Protein AF-A0A356E8F2-F1 (afdb_monomer_lite)

Sequence (106 aa):
MRSHEGLFPTMLAVIIILSAIWSGIEPYSPVLWYAEVIPVFIMSGLLVLTYRRVQFGNLSYFFLFLWSVLHLITTDYRVDHILVHALSSIAALIIFYFARLDKSCA

pLDDT: mean 70.18, std 8.9, range [39.84, 82.19]

Radius of gyration: 14.7 Å; chains: 1; bounding box: 48×18×42 Å

Secondary structure (DSSP, 8-state):
---STTHHHHHHHHHHHHHHHHHTSS-S-HHHHHHHHHHHHHHHHHHHHHHTT----HHHHHHHHHHHHHHHHGGGS---HHHHHHHHHHHHHHHHHHHHHHHH--

Foldseek 3Di:
DPPPLPVLLVVLLVVLVVLLVVLPPDDPDVVLSCVLVVLLCVLSVVCVVCCVVAPFDPVLSVLSSVLSVVSSVVSPDPDDPVVVVVVNVVSSVVSVVNRVVRVVVD

Structure (mmCIF, N/CA/C/O backbone):
data_AF-A0A356E8F2-F1
#
_entry.id   AF-A0A356E8F2-F1
#
loop_
_atom_site.group_PDB
_atom_site.id
_atom_site.type_symbol
_atom_site.label_atom_id
_atom_site.label_alt_id
_atom_site.label_comp_id
_atom_site.label_asym_id
_atom_site.label_entity_id
_atom_site.label_seq_id
_atom_site.pdbx_PDB_ins_code
_atom_site.Cartn_x
_atom_site.Cartn_y
_atom_site.Cartn_z
_atom_site.occupancy
_atom_site.B_iso_or_equiv
_atom_site.auth_seq_id
_atom_site.auth_comp_id
_atom_site.auth_asym_id
_atom_site.auth_atom_id
_atom_site.pdbx_PDB_model_num
ATOM 1 N N . MET A 1 1 ? -28.373 2.399 11.332 1.00 39.84 1 MET A N 1
ATOM 2 C CA . MET A 1 1 ? -27.828 3.082 10.138 1.00 39.84 1 MET A CA 1
ATOM 3 C C . MET A 1 1 ? -26.314 2.893 10.162 1.00 39.84 1 MET A C 1
ATOM 5 O O . MET A 1 1 ? -25.676 3.496 11.008 1.00 39.84 1 MET A O 1
ATOM 9 N N . ARG A 1 2 ? -25.746 1.949 9.396 1.00 48.25 2 ARG A N 1
ATOM 10 C CA . ARG A 1 2 ? -24.313 1.576 9.496 1.00 48.25 2 ARG A CA 1
ATOM 11 C C . ARG A 1 2 ? -23.772 1.045 8.156 1.00 48.25 2 ARG A C 1
ATOM 13 O O . ARG A 1 2 ? -23.186 -0.026 8.099 1.00 48.25 2 ARG A O 1
ATOM 20 N N . SER A 1 3 ? -24.073 1.749 7.063 1.00 44.97 3 SER A N 1
ATOM 21 C CA . SER A 1 3 ? -23.808 1.297 5.684 1.00 44.97 3 SER A CA 1
ATOM 22 C C . SER A 1 3 ? -22.727 2.093 4.940 1.00 44.97 3 SER A C 1
ATOM 24 O O . SER A 1 3 ? -22.408 1.734 3.814 1.00 44.97 3 SER A O 1
ATOM 26 N N . HIS A 1 4 ? -22.130 3.129 5.544 1.00 45.34 4 HIS A N 1
ATOM 27 C CA . HIS A 1 4 ? -21.116 3.968 4.878 1.00 45.34 4 HIS A CA 1
ATOM 28 C C . HIS A 1 4 ? -19.671 3.764 5.374 1.00 45.34 4 HIS A C 1
ATOM 30 O O . HIS A 1 4 ? -18.739 4.155 4.679 1.00 45.34 4 HIS A O 1
ATOM 36 N N . GLU A 1 5 ? -19.461 3.075 6.499 1.00 56.03 5 GLU A N 1
ATOM 37 C CA . GLU A 1 5 ? -18.135 2.917 7.135 1.00 56.03 5 GLU A CA 1
ATOM 38 C C . GLU A 1 5 ? -17.187 1.951 6.381 1.00 56.03 5 GLU A C 1
ATOM 40 O O . GLU A 1 5 ? -15.986 1.928 6.629 1.00 56.03 5 GLU A O 1
ATOM 45 N N . GLY A 1 6 ? -17.709 1.124 5.466 1.00 59.03 6 GLY A N 1
ATOM 46 C CA . GLY A 1 6 ? -16.918 0.154 4.689 1.00 59.03 6 GLY A CA 1
ATOM 47 C C . GLY A 1 6 ? -16.583 0.595 3.262 1.00 59.03 6 GLY A C 1
ATOM 48 O O . GLY A 1 6 ? -15.659 0.062 2.660 1.00 59.03 6 GLY A O 1
ATOM 49 N N . LEU A 1 7 ? -17.302 1.580 2.716 1.00 66.06 7 LEU A N 1
ATOM 50 C CA . LEU A 1 7 ? -17.141 2.011 1.322 1.00 66.06 7 LEU A CA 1
ATOM 51 C C . LEU A 1 7 ? -15.812 2.725 1.091 1.00 66.06 7 LEU A C 1
ATOM 53 O O . LEU A 1 7 ? -15.173 2.503 0.068 1.00 66.06 7 LEU A O 1
ATOM 57 N N . PHE A 1 8 ? -15.386 3.548 2.049 1.00 70.19 8 PHE A N 1
ATOM 58 C CA . PHE A 1 8 ? -14.146 4.309 1.955 1.00 70.19 8 PHE A CA 1
ATOM 59 C C . PHE A 1 8 ? -12.911 3.400 1.790 1.00 70.19 8 PHE A C 1
ATOM 61 O O . PHE A 1 8 ? -12.254 3.495 0.753 1.00 70.19 8 PHE A O 1
ATOM 68 N N . PRO A 1 9 ? -12.616 2.448 2.698 1.00 70.00 9 PRO A N 1
ATOM 69 C CA . PRO A 1 9 ? -11.454 1.573 2.540 1.00 70.00 9 PRO A CA 1
ATOM 70 C C . PRO A 1 9 ? -11.539 0.671 1.304 1.00 70.00 9 PRO A C 1
ATOM 72 O O . PRO A 1 9 ? -10.524 0.429 0.654 1.00 70.00 9 PRO A O 1
ATOM 75 N N . THR A 1 10 ? -12.738 0.211 0.933 1.00 71.00 10 THR A N 1
ATOM 76 C CA . THR A 1 10 ? -12.927 -0.563 -0.300 1.00 71.00 10 THR A CA 1
ATOM 77 C C . THR A 1 10 ? -12.643 0.280 -1.542 1.00 71.00 10 THR A C 1
ATOM 79 O O .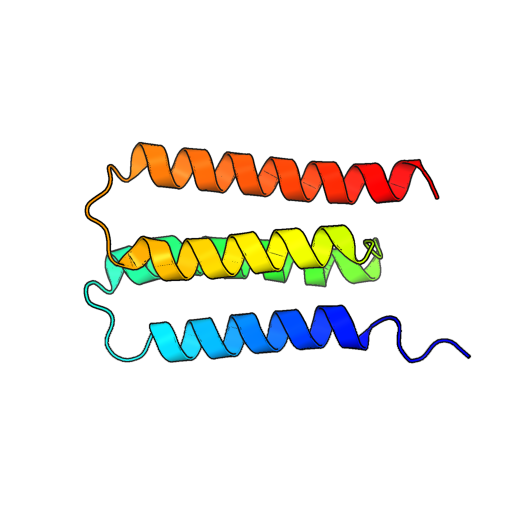 THR A 1 10 ? -11.979 -0.200 -2.455 1.00 71.00 10 THR A O 1
ATOM 82 N N . MET A 1 11 ? -13.074 1.543 -1.572 1.00 76.44 11 MET A N 1
ATOM 83 C CA . MET A 1 11 ? -12.806 2.453 -2.686 1.00 76.44 11 MET A CA 1
ATOM 84 C C . MET A 1 11 ? -11.304 2.726 -2.836 1.00 76.44 11 MET A C 1
ATOM 86 O O . MET A 1 11 ? -10.789 2.649 -3.948 1.00 76.44 11 MET A O 1
ATOM 90 N N . LEU A 1 12 ? -10.583 2.961 -1.731 1.00 75.75 12 LEU A N 1
ATOM 91 C CA . LEU A 1 12 ? -9.126 3.149 -1.763 1.00 75.75 12 LEU A CA 1
ATOM 92 C C . LEU A 1 12 ? -8.408 1.879 -2.247 1.00 75.75 12 LEU A C 1
ATOM 94 O O . LEU A 1 12 ? -7.507 1.974 -3.077 1.00 75.75 12 LEU A O 1
ATOM 98 N N . ALA A 1 13 ? -8.833 0.695 -1.797 1.00 73.19 13 ALA A N 1
ATOM 99 C CA . ALA A 1 13 ? -8.261 -0.574 -2.251 1.00 73.19 13 ALA A CA 1
ATOM 100 C C . ALA A 1 13 ? -8.473 -0.805 -3.757 1.00 73.19 13 ALA A C 1
ATOM 102 O O . ALA A 1 13 ? -7.549 -1.219 -4.453 1.00 73.19 13 ALA A O 1
ATOM 103 N N . VAL A 1 14 ? -9.664 -0.492 -4.278 1.00 79.06 14 VAL A N 1
ATOM 104 C CA . VAL A 1 14 ? -9.952 -0.583 -5.718 1.00 79.06 14 VAL A CA 1
ATOM 105 C C . VAL A 1 14 ? -9.069 0.377 -6.513 1.00 79.06 14 VAL A C 1
ATOM 107 O O . VAL A 1 14 ? -8.507 -0.028 -7.526 1.00 79.06 14 VAL A O 1
ATOM 110 N N . ILE A 1 15 ? -8.889 1.614 -6.042 1.00 81.50 15 ILE A N 1
ATOM 111 C CA . ILE A 1 15 ? -8.005 2.591 -6.694 1.00 81.50 15 ILE A CA 1
ATOM 112 C C . ILE A 1 15 ? -6.557 2.083 -6.714 1.00 81.50 15 ILE A C 1
ATOM 114 O O . ILE A 1 15 ? -5.912 2.168 -7.752 1.00 81.50 15 ILE A O 1
ATOM 118 N N . ILE A 1 16 ? -6.056 1.498 -5.620 1.00 78.75 16 ILE A N 1
ATOM 119 C CA . ILE A 1 16 ? -4.704 0.912 -5.570 1.00 78.75 16 ILE A CA 1
ATOM 120 C C . ILE A 1 16 ? -4.558 -0.223 -6.589 1.00 78.75 16 ILE A C 1
ATOM 122 O O . ILE A 1 16 ? -3.568 -0.267 -7.313 1.00 78.75 16 ILE A O 1
ATOM 126 N N . ILE A 1 17 ? -5.548 -1.116 -6.684 1.00 79.50 17 ILE A N 1
ATOM 127 C CA . ILE A 1 17 ? -5.527 -2.233 -7.638 1.00 79.50 17 ILE A CA 1
ATOM 128 C C . ILE A 1 17 ? -5.546 -1.717 -9.080 1.00 79.50 17 ILE A C 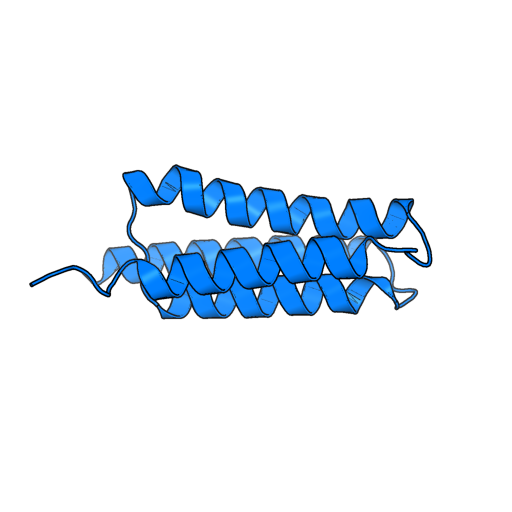1
ATOM 130 O O . ILE A 1 17 ? -4.767 -2.189 -9.905 1.00 79.50 17 ILE A O 1
ATOM 134 N N . LEU A 1 18 ? -6.396 -0.736 -9.389 1.00 82.19 18 LEU A N 1
ATOM 135 C CA . LEU A 1 18 ? -6.456 -0.128 -10.720 1.00 82.19 18 LEU A CA 1
ATOM 136 C C . LEU A 1 18 ? -5.140 0.571 -11.080 1.00 82.19 18 LEU A C 1
ATOM 138 O O . LEU A 1 18 ? -4.640 0.378 -12.185 1.00 82.19 18 LEU A O 1
ATOM 142 N N . SER A 1 19 ? -4.546 1.311 -10.142 1.00 76.62 19 SER A N 1
ATOM 143 C CA . SER A 1 19 ? -3.234 1.940 -10.323 1.00 76.62 19 SER A CA 1
ATOM 144 C C . SER A 1 19 ? -2.120 0.906 -10.516 1.00 76.62 19 SER A C 1
ATOM 146 O O . SER A 1 19 ? -1.244 1.114 -11.350 1.00 76.62 19 SER A O 1
ATOM 148 N N . ALA A 1 20 ? -2.166 -0.228 -9.807 1.00 77.56 20 ALA A N 1
ATOM 149 C CA . ALA A 1 20 ? -1.204 -1.320 -9.968 1.00 77.56 20 ALA A CA 1
ATOM 150 C C . ALA A 1 20 ? -1.327 -1.999 -11.338 1.00 77.56 20 ALA A C 1
ATOM 152 O O . ALA A 1 20 ? -0.315 -2.268 -11.980 1.00 77.56 20 ALA A O 1
ATOM 153 N N . ILE A 1 21 ? -2.556 -2.223 -11.816 1.00 81.00 21 ILE A N 1
ATOM 154 C CA . ILE A 1 21 ? -2.804 -2.748 -13.165 1.00 81.00 21 ILE A CA 1
ATOM 155 C C . ILE A 1 21 ? -2.300 -1.755 -14.213 1.00 81.00 21 ILE A C 1
ATOM 157 O O . ILE A 1 21 ? -1.598 -2.165 -15.129 1.00 81.00 21 ILE A O 1
ATOM 161 N N . TRP A 1 22 ? -2.604 -0.461 -14.058 1.00 81.25 22 TRP A N 1
ATOM 162 C CA . TRP A 1 22 ? -2.150 0.589 -14.974 1.00 81.25 22 TRP A CA 1
ATOM 163 C C . TRP A 1 22 ? -0.622 0.680 -15.040 1.00 81.25 22 TRP A C 1
ATOM 165 O O . TRP A 1 22 ? -0.052 0.691 -16.124 1.00 81.25 22 TRP A O 1
ATOM 175 N N . SER A 1 23 ? 0.048 0.675 -13.885 1.00 73.88 23 SER A N 1
ATOM 176 C CA . SER A 1 23 ? 1.514 0.698 -13.782 1.00 73.88 23 SER A CA 1
ATOM 177 C C . SER A 1 23 ? 2.181 -0.566 -14.349 1.00 73.88 23 SER A C 1
ATOM 179 O O . SER A 1 23 ? 3.344 -0.526 -14.738 1.00 73.88 23 SER A O 1
ATOM 181 N N . GLY A 1 24 ? 1.456 -1.688 -14.416 1.00 71.50 24 GLY A N 1
ATOM 182 C CA . GLY A 1 24 ? 1.934 -2.941 -15.007 1.00 71.50 24 GLY A CA 1
ATOM 183 C C . GLY A 1 24 ? 1.807 -3.029 -16.527 1.00 71.50 24 GLY A C 1
ATOM 184 O O . GLY A 1 24 ? 2.264 -4.012 -17.113 1.00 71.50 24 GLY A O 1
ATOM 185 N N . ILE A 1 25 ? 1.194 -2.039 -17.178 1.00 77.81 25 ILE A N 1
ATOM 186 C CA . ILE A 1 25 ? 1.143 -1.963 -18.638 1.00 77.81 25 ILE A CA 1
ATOM 187 C C . ILE A 1 25 ? 2.470 -1.354 -19.102 1.00 77.81 25 ILE A C 1
ATOM 189 O O . IL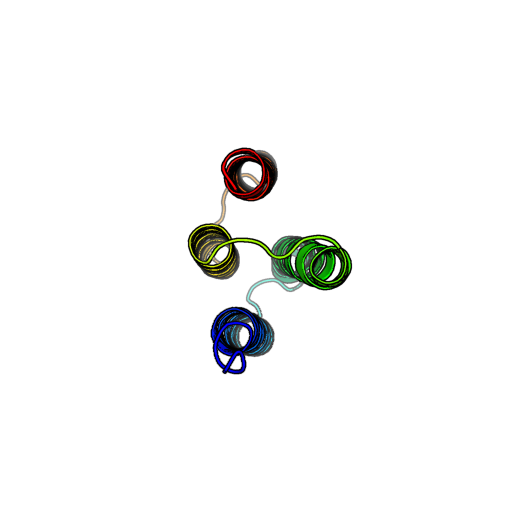E A 1 25 ? 2.681 -0.154 -18.986 1.00 77.81 25 ILE A O 1
ATOM 193 N N . GLU A 1 26 ? 3.361 -2.211 -19.607 1.00 74.44 26 GLU A N 1
ATOM 194 C CA . GLU A 1 26 ? 4.681 -1.847 -20.150 1.00 74.44 26 GLU A CA 1
ATOM 195 C C . GLU A 1 26 ? 5.660 -1.236 -19.116 1.00 74.44 26 GLU A C 1
ATOM 197 O O . GLU A 1 26 ? 6.132 -0.109 -19.270 1.00 74.44 26 GLU A O 1
ATOM 202 N N . PRO A 1 27 ? 6.011 -1.978 -18.043 1.00 73.25 27 PRO A N 1
ATOM 203 C CA . PRO A 1 27 ? 6.943 -1.486 -17.038 1.00 73.25 27 PRO A CA 1
ATOM 204 C C . PRO A 1 27 ? 8.359 -1.366 -17.613 1.00 73.25 27 PRO A C 1
ATOM 206 O O . PRO A 1 27 ? 8.846 -2.269 -18.296 1.00 73.25 27 PRO A O 1
ATOM 209 N N . TYR A 1 28 ? 9.065 -0.296 -17.239 1.00 70.50 28 TYR A N 1
ATOM 210 C CA . TYR A 1 28 ? 10.463 -0.057 -17.623 1.00 70.50 28 TYR A CA 1
ATOM 211 C C . TYR A 1 28 ? 11.396 -1.234 -17.271 1.00 70.50 28 TYR A C 1
ATOM 213 O O . TYR A 1 28 ? 12.326 -1.554 -18.010 1.00 70.50 28 TYR A O 1
ATOM 221 N N . SER A 1 29 ? 11.134 -1.911 -16.149 1.00 76.62 29 SER A N 1
ATOM 222 C CA . SER A 1 29 ? 11.773 -3.173 -15.776 1.00 76.62 29 SER A CA 1
ATOM 223 C C . SER A 1 29 ? 10.757 -4.078 -15.078 1.00 76.62 29 SER A C 1
ATOM 225 O O . SER A 1 29 ? 10.312 -3.746 -13.976 1.00 76.62 29 SER A O 1
ATOM 227 N N . PRO A 1 30 ? 10.401 -5.240 -15.656 1.00 77.81 30 PRO A N 1
ATOM 228 C CA . PRO A 1 30 ? 9.415 -6.129 -15.051 1.00 77.81 30 PRO A CA 1
ATOM 229 C C . PRO A 1 30 ? 9.886 -6.680 -13.699 1.00 77.81 30 PRO A C 1
ATOM 231 O O . PRO A 1 30 ? 9.081 -6.828 -12.790 1.00 77.81 30 PRO A O 1
ATOM 234 N N . VAL A 1 31 ? 11.188 -6.937 -13.523 1.00 79.94 31 VAL A N 1
ATOM 235 C CA . VAL A 1 31 ? 11.744 -7.464 -12.261 1.00 79.94 31 VAL A CA 1
ATOM 236 C C . VAL A 1 31 ? 11.584 -6.461 -11.119 1.00 79.94 31 VAL A C 1
ATOM 238 O O . VAL A 1 31 ? 11.177 -6.840 -10.023 1.00 79.94 31 VAL A O 1
ATOM 241 N N . LEU A 1 32 ? 11.875 -5.185 -11.386 1.00 74.81 32 LEU A N 1
ATOM 242 C CA . LEU A 1 32 ? 11.720 -4.122 -10.396 1.00 74.81 32 LEU A CA 1
ATOM 243 C C . LEU A 1 32 ? 10.239 -3.863 -10.110 1.00 74.81 32 LEU A C 1
ATOM 245 O O . LEU A 1 32 ? 9.848 -3.734 -8.958 1.00 74.81 32 LEU A O 1
ATOM 249 N N . TRP A 1 33 ? 9.404 -3.899 -11.149 1.00 78.00 33 TRP A N 1
ATOM 250 C CA . TRP A 1 33 ? 7.959 -3.793 -10.996 1.00 78.00 33 TRP A CA 1
ATOM 251 C C . TRP A 1 33 ? 7.398 -4.879 -10.066 1.00 78.00 33 TRP A C 1
ATOM 253 O O . TRP A 1 33 ? 6.694 -4.558 -9.112 1.00 78.00 33 TRP A O 1
ATOM 263 N N . TYR A 1 34 ? 7.767 -6.154 -10.259 1.00 77.25 34 TYR A N 1
ATOM 264 C CA . TYR A 1 34 ? 7.341 -7.230 -9.354 1.00 77.25 34 TYR A CA 1
ATOM 265 C C . TYR A 1 34 ? 7.830 -7.011 -7.915 1.00 77.25 34 TYR A C 1
ATOM 267 O O . TYR A 1 34 ? 7.067 -7.249 -6.979 1.00 77.25 34 TYR A O 1
ATOM 275 N N . ALA A 1 35 ? 9.072 -6.552 -7.729 1.00 76.38 35 ALA A N 1
ATOM 276 C CA . ALA A 1 35 ? 9.645 -6.310 -6.404 1.00 76.38 35 ALA A CA 1
ATOM 277 C C . ALA A 1 35 ? 8.873 -5.247 -5.603 1.00 76.38 35 ALA A C 1
ATOM 279 O O . ALA A 1 35 ? 8.734 -5.396 -4.391 1.00 76.38 35 ALA A O 1
ATOM 280 N N . GLU A 1 36 ? 8.328 -4.235 -6.278 1.00 73.62 36 GLU A N 1
ATOM 281 C CA . GLU A 1 36 ? 7.588 -3.127 -5.659 1.00 73.62 36 GLU A CA 1
ATOM 282 C C . GLU A 1 36 ? 6.078 -3.427 -5.549 1.00 73.62 36 GLU A C 1
ATOM 284 O O . GLU A 1 36 ? 5.404 -3.028 -4.601 1.00 73.62 36 GLU A O 1
ATOM 289 N N . VAL A 1 37 ? 5.518 -4.206 -6.477 1.00 79.19 37 VAL A N 1
ATOM 290 C CA . VAL A 1 37 ? 4.082 -4.527 -6.487 1.00 79.19 37 VAL A CA 1
ATOM 291 C C . VAL A 1 37 ? 3.716 -5.630 -5.490 1.00 79.19 37 VAL A C 1
ATOM 293 O O . VAL A 1 37 ? 2.661 -5.567 -4.851 1.00 79.19 37 VAL A O 1
ATOM 296 N N . ILE A 1 38 ? 4.584 -6.628 -5.295 1.00 81.44 38 ILE A N 1
ATOM 297 C CA . ILE A 1 38 ? 4.348 -7.730 -4.347 1.00 81.44 38 ILE A CA 1
ATOM 298 C C . ILE A 1 38 ? 4.098 -7.219 -2.909 1.00 81.44 38 ILE A C 1
ATOM 300 O O . ILE A 1 38 ? 3.096 -7.630 -2.314 1.00 81.44 38 ILE A O 1
ATOM 304 N N . PRO A 1 39 ? 4.911 -6.306 -2.337 1.00 78.06 39 PRO A N 1
ATOM 305 C CA . PRO A 1 39 ? 4.660 -5.726 -1.017 1.00 78.06 39 PRO A CA 1
ATOM 306 C C . PRO A 1 39 ? 3.299 -5.032 -0.902 1.00 78.06 39 PRO A C 1
ATOM 308 O O . PRO A 1 39 ? 2.613 -5.215 0.107 1.00 78.06 39 PRO A O 1
ATOM 311 N N . VAL A 1 40 ? 2.877 -4.280 -1.930 1.00 81.06 40 VAL A N 1
ATOM 312 C CA . VAL A 1 40 ? 1.578 -3.579 -1.945 1.00 81.06 40 VAL A CA 1
ATOM 313 C C . VAL A 1 40 ? 0.422 -4.568 -1.834 1.00 81.06 40 VAL A C 1
ATOM 315 O O . VAL A 1 40 ? -0.485 -4.377 -1.016 1.00 81.06 40 VAL A O 1
ATOM 318 N N . PHE A 1 41 ? 0.471 -5.658 -2.604 1.00 79.88 41 PHE A N 1
ATOM 319 C CA . PHE A 1 41 ? -0.547 -6.707 -2.551 1.00 79.88 41 PHE A CA 1
ATOM 320 C C . PHE A 1 41 ? -0.519 -7.497 -1.244 1.00 79.88 41 PHE A C 1
ATOM 322 O O . PHE A 1 41 ? -1.585 -7.789 -0.701 1.00 79.88 41 PHE A O 1
ATOM 329 N N . ILE A 1 42 ? 0.664 -7.812 -0.709 1.00 80.56 42 ILE A N 1
ATOM 330 C CA . ILE A 1 42 ? 0.794 -8.503 0.580 1.00 80.56 42 ILE A CA 1
ATOM 331 C C . ILE A 1 42 ? 0.168 -7.660 1.693 1.00 80.56 42 ILE A C 1
ATOM 333 O O . ILE A 1 42 ? -0.655 -8.174 2.449 1.00 80.56 42 ILE A O 1
ATOM 337 N N . MET A 1 43 ? 0.493 -6.368 1.777 1.00 75.19 43 MET A N 1
ATOM 338 C CA . MET A 1 43 ? -0.034 -5.489 2.827 1.00 75.19 43 MET A CA 1
ATOM 339 C C . MET A 1 43 ? -1.532 -5.231 2.672 1.00 75.19 43 MET A C 1
ATOM 341 O O . MET A 1 43 ? -2.278 -5.344 3.646 1.00 75.19 43 MET A O 1
ATOM 345 N N . SER A 1 44 ? -1.998 -4.968 1.449 1.00 71.19 44 SER A N 1
ATOM 346 C CA . SER A 1 44 ? -3.428 -4.789 1.169 1.00 71.19 44 SER A CA 1
ATOM 347 C C . SER A 1 44 ? -4.222 -6.063 1.477 1.00 71.19 44 SER A C 1
ATOM 349 O O . SER A 1 44 ? -5.260 -6.012 2.137 1.00 71.19 44 SER A O 1
ATOM 351 N N . GLY A 1 45 ? -3.710 -7.228 1.066 1.00 73.88 45 GLY A N 1
ATOM 352 C CA . GLY A 1 45 ? -4.322 -8.529 1.330 1.00 73.88 45 GLY A CA 1
ATOM 353 C C . GLY A 1 45 ? -4.353 -8.872 2.817 1.00 73.88 45 GLY A C 1
ATOM 354 O O . GLY A 1 45 ? -5.378 -9.333 3.320 1.00 73.88 45 GLY A O 1
ATOM 355 N N . LEU A 1 46 ? -3.274 -8.583 3.551 1.00 72.94 46 LEU A N 1
ATOM 356 C CA . LEU A 1 46 ? -3.217 -8.790 4.996 1.00 72.94 46 LEU A CA 1
ATOM 357 C C . LEU A 1 46 ? -4.252 -7.920 5.721 1.00 72.94 46 LEU A C 1
ATOM 359 O O . LEU A 1 46 ? -4.904 -8.398 6.653 1.00 72.94 46 LEU A O 1
ATOM 363 N N . LEU A 1 47 ? -4.464 -6.684 5.259 1.00 67.75 47 LEU A N 1
ATOM 364 C CA . LEU A 1 47 ? -5.481 -5.780 5.793 1.00 67.75 47 LEU A CA 1
ATOM 365 C C . LEU A 1 47 ? -6.901 -6.309 5.547 1.00 67.75 47 LEU A C 1
ATOM 367 O O . LEU A 1 47 ? -7.726 -6.304 6.455 1.00 67.75 47 LEU A O 1
ATOM 371 N N . VAL A 1 48 ? -7.179 -6.840 4.353 1.00 68.19 48 VAL A N 1
ATOM 372 C CA . VAL A 1 48 ? -8.479 -7.447 4.014 1.00 68.19 48 VAL A CA 1
ATOM 373 C C . VAL A 1 48 ? -8.729 -8.730 4.815 1.00 68.19 48 VAL A C 1
ATOM 375 O O . VAL A 1 48 ? -9.831 -8.941 5.325 1.00 68.19 48 VAL A O 1
ATOM 378 N N . LEU A 1 49 ? -7.712 -9.579 4.987 1.00 68.38 49 LEU A N 1
ATOM 379 C CA . LEU A 1 49 ? -7.815 -10.797 5.796 1.00 68.38 49 LEU A CA 1
ATOM 380 C C . LEU A 1 49 ? -8.039 -10.479 7.279 1.00 68.38 49 LEU A C 1
ATOM 382 O O . LEU A 1 49 ? -8.819 -11.157 7.955 1.00 68.38 49 LEU A O 1
ATOM 386 N N . THR A 1 50 ? -7.389 -9.431 7.788 1.00 66.94 50 THR A N 1
ATOM 387 C CA . THR A 1 50 ? -7.567 -8.978 9.172 1.00 66.94 50 THR A CA 1
ATOM 388 C C . THR A 1 50 ? -8.821 -8.131 9.374 1.00 66.94 50 THR A C 1
ATOM 390 O O . THR A 1 50 ? -9.331 -8.129 10.492 1.00 66.94 50 THR A O 1
ATOM 393 N N . TYR A 1 51 ? -9.414 -7.545 8.325 1.00 61.59 51 TYR A N 1
ATOM 394 C CA . TYR A 1 51 ? -10.647 -6.741 8.384 1.00 61.59 51 TYR A CA 1
ATOM 395 C C . TYR A 1 51 ? -11.801 -7.469 9.086 1.00 61.59 51 TYR A C 1
ATOM 397 O O . TYR A 1 51 ? -12.549 -6.876 9.860 1.00 61.59 51 TYR A O 1
ATOM 405 N N . ARG A 1 52 ? -11.911 -8.791 8.882 1.00 59.31 52 ARG A N 1
ATOM 406 C CA . ARG A 1 52 ? -12.968 -9.619 9.490 1.00 59.31 52 ARG A CA 1
ATOM 407 C C . ARG A 1 52 ? -12.826 -9.767 11.012 1.00 59.31 52 ARG A C 1
ATOM 409 O O . ARG A 1 52 ? -13.802 -10.082 11.684 1.00 59.31 52 ARG A O 1
ATOM 416 N N . ARG A 1 53 ? -11.628 -9.553 11.563 1.00 58.91 53 ARG A N 1
ATOM 417 C CA . ARG A 1 53 ? -11.366 -9.564 13.014 1.00 58.91 53 ARG A CA 1
ATOM 418 C C . ARG A 1 53 ? -11.086 -8.170 13.575 1.00 58.91 53 ARG A C 1
ATOM 420 O O . ARG A 1 53 ? -11.208 -7.961 14.777 1.00 58.91 53 ARG A O 1
ATOM 427 N N . VAL A 1 54 ? -10.672 -7.228 12.729 1.00 58.25 54 VAL A N 1
ATOM 428 C CA . VAL A 1 54 ? -10.018 -5.991 13.135 1.00 58.25 54 VAL A CA 1
ATOM 429 C C . VAL A 1 54 ? -10.461 -4.849 12.202 1.00 58.25 54 VAL A C 1
ATOM 431 O O . VAL A 1 54 ? -9.819 -4.581 11.197 1.00 58.25 54 VAL A O 1
ATOM 434 N N . GLN A 1 55 ? -11.559 -4.152 12.525 1.00 64.56 55 GLN A N 1
ATOM 435 C CA . GLN A 1 55 ? -11.920 -2.896 11.841 1.00 64.56 55 GLN A CA 1
ATOM 436 C C . GLN A 1 55 ? -10.938 -1.788 12.239 1.00 64.56 55 GLN A C 1
ATOM 438 O O . GLN A 1 55 ? -10.900 -1.434 13.414 1.00 64.56 55 GLN A O 1
ATOM 443 N N . PHE A 1 56 ? -10.112 -1.321 11.306 1.00 66.56 56 PHE A N 1
ATOM 444 C CA . PHE A 1 56 ? -9.181 -0.206 11.516 1.00 66.56 56 PHE A CA 1
ATOM 445 C C . PHE A 1 56 ? -9.860 1.144 11.256 1.00 66.56 56 PHE A C 1
ATOM 447 O O . PHE A 1 56 ? -10.805 1.204 10.468 1.00 66.56 56 PHE A O 1
ATOM 454 N N . GLY A 1 57 ? -9.376 2.210 11.892 1.00 69.12 57 GLY A N 1
ATOM 455 C CA . GLY A 1 57 ? -9.812 3.583 11.659 1.00 69.12 57 GLY A CA 1
ATOM 456 C C . GLY A 1 57 ? -9.373 4.164 10.307 1.00 69.12 57 GLY A C 1
ATOM 457 O O . GLY A 1 57 ? -8.440 3.692 9.653 1.00 69.12 57 GLY A O 1
ATOM 458 N N . ASN A 1 58 ? -10.041 5.246 9.892 1.00 70.00 58 ASN A N 1
A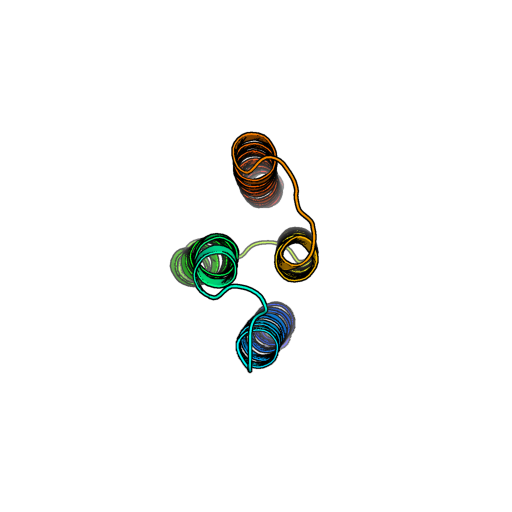TOM 459 C CA . ASN A 1 58 ? -9.844 5.905 8.590 1.00 70.00 58 ASN A CA 1
ATOM 460 C C . ASN A 1 58 ? -8.406 6.404 8.346 1.00 70.00 58 ASN A C 1
ATOM 462 O O . ASN A 1 58 ? -7.935 6.388 7.209 1.00 70.00 58 ASN A O 1
ATOM 466 N N . LEU A 1 59 ? -7.685 6.786 9.406 1.00 70.88 59 LEU A N 1
ATOM 467 C CA . LEU A 1 59 ? -6.281 7.212 9.332 1.00 70.88 59 LEU A CA 1
ATOM 468 C C . LEU A 1 59 ? -5.355 6.083 8.863 1.00 70.88 59 LEU A C 1
ATOM 470 O O . LEU A 1 59 ? -4.478 6.315 8.033 1.00 70.88 59 LEU A O 1
ATOM 474 N N . SER A 1 60 ? -5.567 4.852 9.335 1.00 73.19 60 SER A N 1
ATOM 475 C CA . SER A 1 60 ? -4.755 3.697 8.935 1.00 73.19 60 SER A CA 1
ATOM 476 C C . SER A 1 60 ? -4.907 3.393 7.445 1.00 73.19 60 SER A C 1
ATOM 478 O O . SER A 1 60 ? -3.918 3.109 6.772 1.00 73.19 60 SER A O 1
ATOM 480 N N . TYR A 1 61 ? -6.124 3.523 6.905 1.00 72.94 61 TYR A N 1
ATOM 481 C CA . TYR A 1 61 ? -6.367 3.363 5.469 1.00 72.94 61 TYR A CA 1
ATOM 482 C C . TYR A 1 61 ? -5.723 4.477 4.637 1.00 72.94 61 TYR A C 1
ATOM 484 O O . TYR A 1 61 ? -5.197 4.198 3.561 1.00 72.94 61 TYR A O 1
ATOM 492 N N . PHE A 1 62 ? -5.707 5.719 5.135 1.00 76.94 62 PHE A N 1
ATOM 493 C CA . PHE A 1 62 ? -5.034 6.830 4.457 1.00 76.94 62 PHE A CA 1
ATOM 494 C C . PHE A 1 62 ? -3.515 6.622 4.371 1.00 76.94 62 PHE A C 1
ATOM 496 O O . PHE A 1 62 ? -2.944 6.762 3.291 1.00 76.94 62 PHE A O 1
ATOM 503 N N . PHE A 1 63 ? -2.862 6.227 5.470 1.00 77.56 63 PHE A N 1
ATOM 504 C CA . PHE A 1 63 ? -1.424 5.934 5.457 1.00 77.56 63 PHE A CA 1
ATOM 505 C C . PHE A 1 63 ? -1.077 4.734 4.570 1.00 77.56 63 PHE A C 1
ATOM 507 O O . PHE A 1 63 ? -0.062 4.767 3.877 1.00 77.56 63 PHE A O 1
ATOM 514 N N . LEU A 1 64 ? -1.931 3.707 4.533 1.00 78.62 64 LEU A N 1
ATOM 515 C CA . LEU A 1 64 ? -1.754 2.558 3.643 1.00 78.62 64 LEU A CA 1
ATOM 516 C C . LEU A 1 64 ? -1.874 2.947 2.163 1.00 78.62 64 LEU A C 1
ATOM 518 O O . LEU A 1 64 ? -1.089 2.480 1.338 1.00 78.62 64 LEU A O 1
ATOM 522 N N . PHE A 1 65 ? -2.809 3.834 1.824 1.00 76.75 65 PHE A N 1
ATOM 523 C CA . PHE A 1 65 ? -2.926 4.388 0.477 1.00 76.75 65 PHE A CA 1
ATOM 524 C C . PHE A 1 65 ? -1.722 5.243 0.098 1.00 76.75 65 PHE A C 1
ATOM 526 O O . PHE A 1 65 ? -1.150 5.038 -0.969 1.00 76.75 65 PHE A O 1
ATOM 533 N N . LEU A 1 66 ? -1.301 6.151 0.982 1.00 79.62 66 LEU A N 1
ATOM 534 C CA . LEU A 1 66 ? -0.142 7.005 0.743 1.00 79.62 66 LEU A CA 1
ATOM 535 C C . LEU A 1 66 ? 1.125 6.171 0.517 1.00 79.62 66 LEU A C 1
ATOM 537 O O . LEU A 1 66 ? 1.862 6.421 -0.431 1.00 79.62 66 LEU A O 1
ATOM 541 N N . TRP A 1 67 ? 1.343 5.145 1.342 1.00 80.44 67 TRP A N 1
ATOM 542 C CA . TRP A 1 67 ? 2.452 4.208 1.180 1.00 80.44 67 TRP A CA 1
ATOM 543 C C . TRP A 1 67 ? 2.367 3.426 -0.133 1.00 80.44 67 TRP A C 1
ATOM 545 O O . TRP A 1 67 ? 3.362 3.339 -0.847 1.00 80.44 67 TRP A O 1
ATOM 555 N N . SER A 1 68 ? 1.179 2.929 -0.495 1.00 76.12 68 SER A N 1
ATOM 556 C CA . SER A 1 68 ? 0.981 2.199 -1.753 1.00 76.12 68 SER A CA 1
ATOM 557 C C . SER A 1 68 ? 1.285 3.081 -2.968 1.00 76.12 68 SER A C 1
ATOM 559 O O . SER A 1 68 ? 2.019 2.665 -3.853 1.00 76.12 68 SER A O 1
ATOM 561 N N . VAL A 1 69 ? 0.785 4.323 -3.001 1.00 74.69 69 VAL A N 1
ATOM 562 C CA . VAL A 1 69 ? 1.038 5.267 -4.106 1.00 74.69 69 VAL A CA 1
ATOM 563 C C . VAL A 1 69 ? 2.517 5.638 -4.199 1.00 74.69 69 VAL A C 1
ATOM 565 O O . VAL A 1 69 ? 3.064 5.652 -5.297 1.00 74.69 69 VAL A O 1
ATOM 568 N N . LEU A 1 70 ? 3.179 5.895 -3.067 1.00 74.50 70 LEU A N 1
ATOM 569 C CA . LEU A 1 70 ? 4.617 6.170 -3.048 1.00 74.50 70 LEU A CA 1
ATOM 570 C C . LEU A 1 70 ? 5.424 4.990 -3.603 1.00 74.50 70 LEU A C 1
ATOM 572 O O . LEU A 1 70 ? 6.350 5.220 -4.373 1.00 74.50 70 LEU A O 1
ATOM 576 N N . HIS A 1 71 ? 5.043 3.752 -3.280 1.00 73.75 71 HIS A N 1
ATOM 577 C CA . HIS A 1 71 ? 5.739 2.555 -3.761 1.00 73.75 71 HIS A CA 1
ATOM 578 C C . HIS A 1 71 ? 5.543 2.309 -5.267 1.00 73.75 71 HIS A C 1
ATOM 580 O O . HIS A 1 71 ? 6.447 1.841 -5.949 1.00 73.75 71 HIS A O 1
ATOM 586 N N . LEU A 1 72 ? 4.384 2.684 -5.822 1.00 70.69 72 LEU A N 1
ATOM 587 C CA . LEU A 1 72 ? 4.184 2.673 -7.275 1.00 70.69 72 LEU A CA 1
ATOM 588 C C . LEU A 1 72 ? 5.004 3.753 -8.000 1.00 70.69 72 LEU A C 1
ATOM 590 O O . LEU A 1 72 ? 5.288 3.593 -9.178 1.00 70.69 72 LEU A O 1
ATOM 594 N N . ILE A 1 73 ? 5.367 4.850 -7.328 1.00 70.25 73 ILE A N 1
ATOM 595 C CA . ILE A 1 73 ? 6.186 5.926 -7.907 1.00 70.25 73 ILE A CA 1
ATOM 596 C C . ILE A 1 73 ? 7.684 5.589 -7.801 1.00 70.25 73 ILE A C 1
ATOM 598 O O . ILE A 1 73 ? 8.466 5.994 -8.658 1.00 70.25 73 ILE A O 1
ATOM 602 N N . THR A 1 74 ? 8.109 4.815 -6.791 1.00 61.56 74 THR A N 1
ATOM 603 C CA . THR A 1 74 ? 9.523 4.435 -6.613 1.00 61.56 74 THR A CA 1
ATOM 604 C C . THR A 1 74 ? 10.078 3.518 -7.704 1.00 61.56 74 THR A C 1
ATOM 606 O O . THR A 1 74 ? 11.298 3.391 -7.802 1.00 61.56 74 THR A O 1
ATOM 609 N N . THR A 1 75 ? 9.232 2.950 -8.572 1.00 57.12 75 THR A N 1
ATOM 610 C CA . THR A 1 75 ? 9.638 2.049 -9.665 1.00 57.12 75 THR A CA 1
ATOM 611 C C . THR A 1 75 ? 10.545 2.697 -10.717 1.00 57.12 75 THR A C 1
ATOM 613 O O . THR A 1 75 ? 11.211 1.974 -11.455 1.00 57.12 75 THR A O 1
ATOM 616 N N . ASP A 1 76 ? 10.597 4.032 -10.792 1.00 57.97 76 ASP A N 1
ATOM 617 C CA . ASP A 1 76 ? 11.335 4.763 -11.836 1.00 57.97 76 ASP A CA 1
ATOM 618 C C . ASP A 1 76 ? 12.756 5.201 -11.441 1.00 57.97 76 ASP A C 1
ATOM 620 O O . ASP A 1 76 ? 13.536 5.639 -12.294 1.00 57.97 76 ASP A O 1
ATOM 624 N N . TYR A 1 77 ? 13.152 5.077 -10.171 1.00 54.53 77 TYR A N 1
ATOM 625 C CA . TYR A 1 77 ? 14.423 5.632 -9.699 1.00 54.53 77 TYR A CA 1
ATOM 626 C C . TYR A 1 77 ? 15.460 4.532 -9.447 1.00 54.53 77 TYR A C 1
ATOM 628 O O . TYR A 1 77 ? 15.229 3.584 -8.701 1.00 54.53 77 TYR A O 1
ATOM 636 N N . ARG A 1 78 ? 16.654 4.683 -10.034 1.00 53.53 78 ARG A N 1
ATOM 637 C CA . ARG A 1 78 ? 17.849 3.877 -9.722 1.00 53.53 78 ARG A CA 1
ATOM 638 C C . ARG A 1 78 ? 18.306 4.172 -8.289 1.00 53.53 78 ARG A C 1
ATOM 640 O O . ARG A 1 78 ? 19.212 4.971 -8.084 1.00 53.53 78 ARG A O 1
ATOM 647 N N . VAL A 1 79 ? 17.644 3.583 -7.304 1.00 55.50 79 VAL A N 1
ATOM 648 C CA . VAL A 1 79 ? 17.968 3.725 -5.880 1.00 55.50 79 VAL A CA 1
ATOM 649 C C . VAL A 1 79 ? 18.429 2.368 -5.361 1.00 55.50 79 VAL A C 1
ATOM 651 O O . VAL A 1 79 ? 17.922 1.329 -5.789 1.00 55.50 79 VAL A O 1
ATOM 654 N N . ASP A 1 80 ? 19.419 2.371 -4.467 1.00 59.72 80 ASP A N 1
ATOM 655 C CA . ASP A 1 80 ? 19.946 1.161 -3.839 1.00 59.72 80 ASP A CA 1
ATOM 656 C C . ASP A 1 80 ? 18.811 0.324 -3.237 1.00 59.72 80 ASP A C 1
ATOM 658 O O . ASP A 1 80 ? 18.139 0.723 -2.282 1.00 59.72 80 ASP A O 1
ATOM 662 N N . HIS A 1 81 ? 18.614 -0.864 -3.805 1.00 67.62 81 HIS A N 1
ATOM 663 C CA . HIS A 1 81 ? 17.485 -1.755 -3.527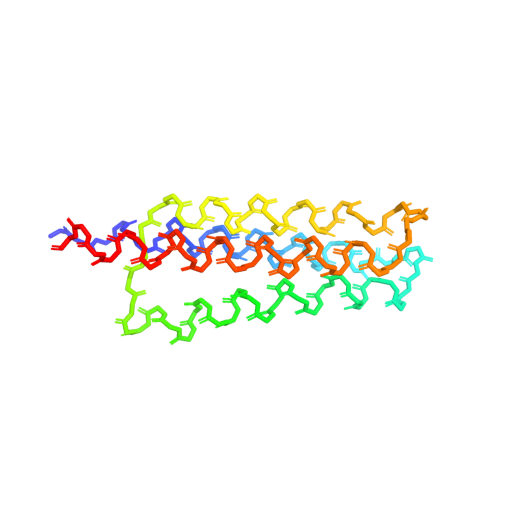 1.00 67.62 81 HIS A CA 1
ATOM 664 C C . HIS A 1 81 ? 17.392 -2.078 -2.026 1.00 67.62 81 HIS A C 1
ATOM 666 O O . HIS A 1 81 ? 16.314 -2.125 -1.450 1.00 67.62 81 HIS A O 1
ATOM 672 N N . ILE A 1 82 ? 18.526 -2.203 -1.331 1.00 69.50 82 ILE A N 1
ATOM 673 C CA . ILE A 1 82 ? 18.545 -2.471 0.114 1.00 69.50 82 ILE A CA 1
ATOM 674 C C . ILE A 1 82 ? 17.829 -1.368 0.914 1.00 69.50 82 ILE A C 1
ATOM 676 O O . ILE A 1 82 ? 17.056 -1.675 1.823 1.00 69.50 82 ILE A O 1
ATOM 680 N N . LEU A 1 83 ? 18.070 -0.093 0.590 1.00 70.69 83 LEU A N 1
ATOM 681 C CA . LEU A 1 83 ? 17.532 1.030 1.359 1.00 70.69 83 LEU A CA 1
ATOM 682 C C . LEU A 1 83 ? 16.024 1.179 1.129 1.00 70.69 83 LEU A C 1
ATOM 684 O O . LEU A 1 83 ? 15.273 1.376 2.084 1.00 70.69 83 LEU A O 1
ATOM 688 N N . VAL A 1 84 ? 15.574 1.022 -0.119 1.00 69.00 84 VAL A N 1
ATOM 689 C CA . VAL A 1 84 ? 14.150 1.094 -0.487 1.00 69.00 84 VAL A CA 1
ATOM 690 C C . VAL A 1 84 ? 13.356 -0.017 0.197 1.00 69.00 84 VAL A C 1
ATOM 692 O O . VAL A 1 84 ? 12.328 0.244 0.824 1.00 69.00 84 VAL A O 1
ATOM 695 N N . HIS A 1 85 ? 13.875 -1.246 0.180 1.00 70.31 85 HIS A N 1
ATOM 696 C CA . HIS A 1 85 ? 13.224 -2.383 0.826 1.00 70.31 85 HIS A CA 1
ATOM 697 C C . HIS A 1 85 ? 13.185 -2.239 2.360 1.00 70.31 85 HIS A C 1
ATOM 699 O O . HIS A 1 85 ? 12.181 -2.591 2.992 1.00 70.31 85 HIS A O 1
ATOM 705 N N . ALA A 1 86 ? 14.236 -1.683 2.975 1.00 68.62 86 ALA A N 1
ATOM 706 C CA . ALA A 1 86 ? 14.263 -1.407 4.412 1.00 68.62 86 ALA A CA 1
ATOM 707 C C . ALA A 1 86 ? 13.248 -0.321 4.808 1.00 68.62 86 ALA A C 1
ATOM 709 O O . ALA A 1 86 ? 12.488 -0.508 5.760 1.00 68.62 86 ALA A O 1
ATOM 710 N N . LEU A 1 87 ? 13.180 0.780 4.053 1.00 72.88 87 LEU A N 1
ATOM 711 C CA . LEU A 1 87 ? 12.211 1.857 4.276 1.00 72.88 87 LEU A CA 1
ATOM 712 C C . LEU A 1 87 ? 10.769 1.378 4.073 1.00 72.88 87 LEU A C 1
ATOM 714 O O . LEU A 1 87 ? 9.903 1.707 4.882 1.00 72.88 87 LEU A O 1
ATOM 718 N N . SER A 1 88 ? 10.523 0.546 3.057 1.00 72.69 88 SER A N 1
ATOM 719 C CA . SER A 1 88 ? 9.219 -0.078 2.809 1.00 72.69 88 SER A CA 1
ATOM 720 C C . SER A 1 88 ? 8.789 -0.977 3.979 1.00 72.69 88 SER A C 1
ATOM 722 O O . SER A 1 88 ? 7.668 -0.857 4.478 1.00 72.69 88 SER A O 1
ATOM 724 N N . SER A 1 89 ? 9.710 -1.789 4.510 1.00 71.44 89 SER A N 1
ATOM 725 C CA . SER A 1 89 ? 9.462 -2.654 5.675 1.00 71.44 89 SER A CA 1
ATOM 726 C C . SER A 1 89 ? 9.189 -1.856 6.958 1.00 71.44 89 SER A C 1
ATOM 728 O O . SER A 1 89 ? 8.293 -2.201 7.730 1.00 71.44 89 SER A O 1
ATOM 730 N N . ILE A 1 90 ? 9.927 -0.763 7.182 1.00 77.25 90 ILE A N 1
ATOM 731 C CA . ILE A 1 90 ? 9.714 0.139 8.323 1.00 77.25 90 ILE A CA 1
ATOM 732 C C . ILE A 1 90 ? 8.366 0.856 8.200 1.00 77.25 90 ILE A C 1
ATOM 734 O O . ILE A 1 90 ? 7.610 0.900 9.168 1.00 77.25 90 ILE A O 1
ATOM 738 N N . ALA A 1 91 ? 8.028 1.378 7.021 1.00 75.56 91 ALA A N 1
ATOM 739 C CA . ALA A 1 91 ? 6.749 2.041 6.787 1.00 75.56 91 ALA A CA 1
ATOM 740 C C . ALA A 1 91 ? 5.570 1.080 6.996 1.00 75.56 91 ALA A C 1
ATOM 742 O O . ALA A 1 91 ? 4.594 1.445 7.650 1.00 75.56 91 ALA A O 1
ATOM 743 N N . ALA A 1 92 ? 5.691 -0.172 6.547 1.00 72.25 92 ALA A N 1
ATOM 744 C CA . ALA A 1 92 ? 4.699 -1.204 6.818 1.00 72.25 92 ALA A CA 1
ATOM 745 C C . ALA A 1 92 ? 4.520 -1.473 8.324 1.00 72.25 92 ALA A C 1
ATOM 747 O O . ALA A 1 92 ? 3.388 -1.561 8.806 1.00 72.25 92 ALA A O 1
ATOM 748 N N . LEU A 1 93 ? 5.615 -1.545 9.091 1.00 73.94 93 LEU A N 1
ATOM 749 C CA . LEU A 1 93 ? 5.555 -1.689 10.550 1.00 73.94 93 LEU A CA 1
ATOM 750 C C . LEU A 1 93 ? 4.916 -0.473 11.226 1.00 73.94 93 LEU A C 1
ATOM 752 O O . LEU A 1 93 ? 4.123 -0.648 12.147 1.00 73.94 93 LEU A O 1
ATOM 756 N N . ILE A 1 94 ? 5.210 0.743 10.761 1.00 76.69 94 ILE A N 1
ATOM 757 C CA . ILE A 1 94 ? 4.601 1.979 11.269 1.00 76.69 94 ILE A CA 1
ATOM 758 C C . ILE A 1 94 ? 3.093 1.977 10.999 1.00 76.69 94 ILE A C 1
ATOM 760 O O . ILE A 1 94 ? 2.318 2.256 11.910 1.00 76.69 94 ILE A O 1
ATOM 764 N N . ILE A 1 95 ? 2.658 1.608 9.791 1.00 73.56 95 ILE A N 1
ATOM 765 C CA . ILE A 1 95 ? 1.233 1.511 9.441 1.00 73.56 95 ILE A CA 1
ATOM 766 C C . ILE A 1 95 ? 0.543 0.472 10.322 1.00 73.56 95 ILE A C 1
ATOM 768 O O . ILE A 1 95 ? -0.515 0.754 10.882 1.00 73.56 95 ILE A O 1
ATOM 772 N N . PHE A 1 96 ? 1.158 -0.698 10.513 1.00 72.69 96 PHE A N 1
ATOM 773 C CA . PHE A 1 96 ? 0.621 -1.739 11.387 1.00 72.69 96 PHE A CA 1
ATOM 774 C C . PHE A 1 96 ? 0.575 -1.299 12.857 1.00 72.69 96 PHE A C 1
ATOM 776 O O . PHE A 1 96 ? -0.385 -1.592 13.568 1.00 72.69 96 PHE A O 1
ATOM 783 N N . TYR A 1 97 ? 1.580 -0.552 13.314 1.00 74.25 97 TYR A N 1
ATOM 784 C CA . TYR A 1 97 ? 1.626 0.025 14.652 1.00 74.25 97 TYR A CA 1
ATOM 785 C C . TYR A 1 97 ? 0.530 1.075 14.856 1.00 74.25 97 TYR A C 1
ATOM 787 O O . TYR A 1 97 ? -0.204 0.995 15.834 1.00 74.25 97 TYR A O 1
ATOM 795 N N . PHE A 1 98 ? 0.334 2.003 13.916 1.00 69.50 98 PHE A N 1
ATOM 796 C CA . PHE A 1 98 ? -0.774 2.964 13.967 1.00 69.50 98 PHE A CA 1
ATOM 797 C C . PHE A 1 98 ? -2.137 2.270 13.932 1.00 69.50 98 PHE A C 1
ATOM 799 O O . PHE A 1 98 ? -3.033 2.620 14.695 1.00 69.50 98 PHE A O 1
ATOM 806 N N . ALA A 1 99 ? -2.274 1.240 13.101 1.00 67.62 99 ALA A N 1
ATOM 807 C CA . ALA A 1 99 ? -3.466 0.405 13.030 1.00 67.62 99 ALA A CA 1
ATOM 808 C C . ALA A 1 99 ? -3.733 -0.338 14.360 1.00 67.62 99 ALA A C 1
ATOM 810 O O . ALA A 1 99 ? -4.881 -0.545 14.754 1.00 67.62 99 ALA A O 1
ATOM 811 N N . ARG A 1 100 ? -2.675 -0.703 15.098 1.00 67.50 100 ARG A N 1
ATOM 812 C CA . ARG A 1 100 ? -2.746 -1.261 16.457 1.00 67.50 100 ARG A CA 1
ATOM 813 C C . ARG A 1 100 ? -3.055 -0.196 17.517 1.00 67.50 100 ARG A C 1
ATOM 815 O O . ARG A 1 100 ? -3.749 -0.511 18.473 1.00 67.50 100 ARG A O 1
ATOM 822 N N . LEU A 1 101 ? -2.558 1.032 17.378 1.00 66.12 101 LEU A N 1
ATOM 823 C CA . LEU A 1 101 ? -2.830 2.123 18.320 1.00 66.12 101 LEU A CA 1
ATOM 824 C C . LEU A 1 101 ? -4.292 2.571 18.282 1.00 66.12 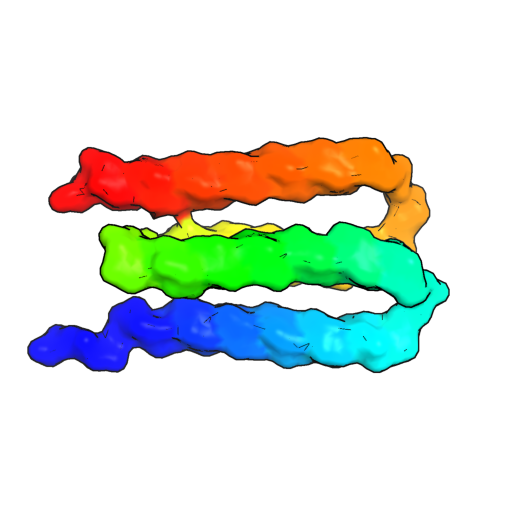101 LEU A C 1
ATOM 826 O O . LEU A 1 101 ? -4.890 2.758 19.335 1.00 66.12 101 LEU A O 1
ATOM 830 N N . ASP A 1 102 ? -4.878 2.655 17.089 1.00 64.56 102 ASP A N 1
ATOM 831 C CA . ASP A 1 102 ? -6.299 2.969 16.891 1.00 64.56 102 ASP A CA 1
ATOM 832 C C . ASP A 1 102 ? -7.215 1.997 17.666 1.00 64.56 102 ASP A C 1
ATOM 834 O O . ASP A 1 102 ? -8.211 2.391 18.264 1.00 64.56 102 ASP A O 1
ATOM 838 N N . LYS A 1 103 ? -6.799 0.728 17.766 1.00 60.72 103 LYS A N 1
ATOM 839 C CA . LYS A 1 103 ? -7.481 -0.332 18.527 1.00 60.72 103 LYS A CA 1
ATOM 840 C C . LYS A 1 103 ? -7.365 -0.211 20.042 1.00 60.72 103 LYS A C 1
ATOM 842 O O . LYS A 1 103 ? -8.206 -0.764 20.735 1.00 60.72 103 LYS A O 1
ATOM 847 N N . SER A 1 104 ? -6.300 0.400 20.553 1.00 59.19 104 SER A N 1
ATOM 848 C CA . SER A 1 104 ? -6.048 0.481 21.999 1.00 59.19 104 SER A CA 1
ATOM 849 C C . SER A 1 104 ? -6.798 1.636 22.665 1.00 59.19 104 SER A C 1
ATOM 851 O O . SER A 1 104 ? -6.882 1.670 23.889 1.00 59.19 104 SER A O 1
ATOM 853 N N . CYS A 1 105 ? -7.312 2.588 21.879 1.00 53.09 105 CYS A N 1
ATOM 854 C CA . CYS A 1 105 ? -8.027 3.767 22.373 1.00 53.09 105 CYS A CA 1
ATOM 855 C C . CYS A 1 105 ? -9.559 3.691 22.209 1.00 53.09 105 CYS A C 1
ATOM 857 O O . CYS A 1 105 ? -10.234 4.637 22.613 1.00 53.09 105 CYS A O 1
ATOM 859 N N . ALA A 1 106 ? -10.094 2.606 21.637 1.00 52.41 106 ALA A N 1
ATOM 860 C CA . ALA A 1 106 ? -11.527 2.359 21.432 1.00 52.41 106 ALA A CA 1
ATOM 861 C C . ALA A 1 106 ? -12.023 1.205 22.313 1.00 52.41 106 ALA A C 1
ATOM 863 O O . ALA A 1 106 ? -13.173 1.297 22.797 1.00 52.41 106 ALA A O 1
#